Protein AF-A0A9D8GLH8-F1 (afdb_monomer_lite)

Radius of gyration: 14.01 Å; chains: 1; bounding box: 23×40×36 Å

Secondary structure (DSSP, 8-state):
-----SS-SSTT-----HHHHHHHHHHHHHHHHHHH---HHHHHHHHHHHHHHHHHHHTT-HHHHHHHHHHHHHHHHTT-

pLDDT: mean 71.34, std 15.11, range [39.66, 86.25]

Structure (mmCIF, N/CA/C/O backbone):
data_AF-A0A9D8GLH8-F1
#
_entry.id   AF-A0A9D8GLH8-F1
#
loop_
_atom_site.group_PDB
_atom_site.id
_atom_site.type_symbol
_atom_site.label_atom_id
_atom_site.label_alt_id
_atom_site.label_comp_id
_atom_site.label_asym_id
_atom_site.label_entity_id
_atom_site.label_seq_id
_atom_site.pdbx_PDB_ins_code
_atom_site.Cartn_x
_atom_site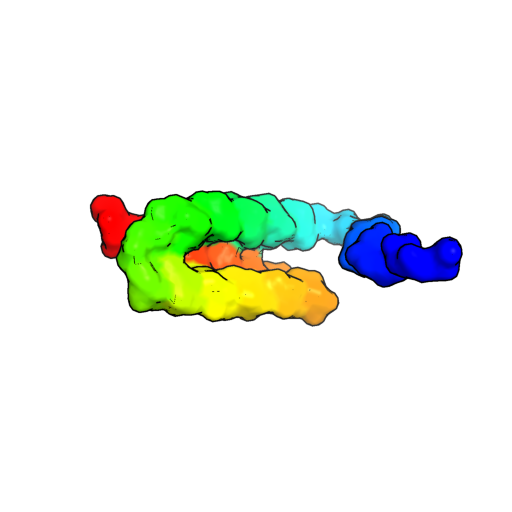.Cartn_y
_atom_site.Cartn_z
_atom_site.occupancy
_atom_site.B_iso_or_equiv
_atom_site.auth_seq_id
_atom_site.auth_comp_id
_atom_site.auth_asym_id
_atom_site.auth_atom_id
_atom_site.pdbx_PDB_model_num
ATOM 1 N N . MET A 1 1 ? -14.766 28.692 -16.967 1.00 42.53 1 MET A N 1
ATOM 2 C CA . MET A 1 1 ? -14.060 27.534 -17.557 1.00 42.53 1 MET A CA 1
ATOM 3 C C . MET A 1 1 ? -12.801 27.250 -16.741 1.00 42.53 1 MET A C 1
ATOM 5 O O . MET A 1 1 ? -11.765 27.845 -16.990 1.00 42.53 1 MET A O 1
ATOM 9 N N . LYS A 1 2 ? -12.898 26.442 -15.687 1.00 46.31 2 LYS A N 1
ATOM 10 C CA . LYS A 1 2 ? -11.769 25.992 -14.856 1.00 46.31 2 LYS A CA 1
ATOM 11 C C . LYS A 1 2 ? -12.142 24.602 -14.343 1.00 46.31 2 LYS A C 1
ATOM 13 O O . LYS A 1 2 ? -13.316 24.371 -14.081 1.00 46.31 2 LYS A O 1
ATOM 18 N N . SER A 1 3 ? -11.152 23.720 -1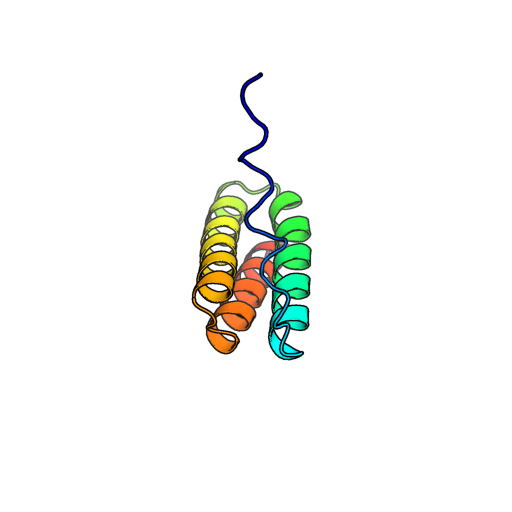4.245 1.00 47.41 3 SER A N 1
ATOM 19 C CA . SER A 1 3 ? -11.254 22.327 -13.765 1.00 47.41 3 SER A CA 1
ATOM 20 C C . SER A 1 3 ? -11.536 21.225 -14.793 1.00 47.41 3 SER A C 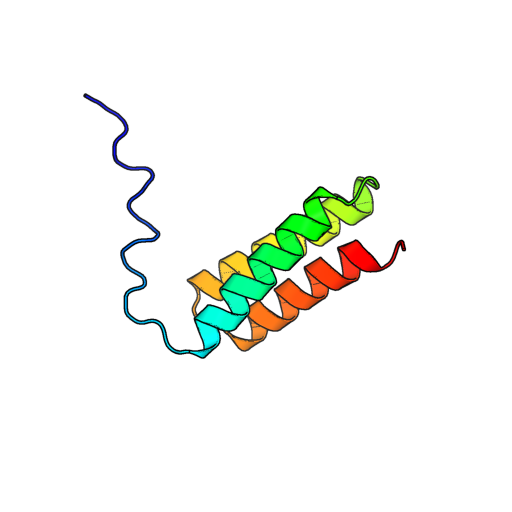1
ATOM 22 O O . SER A 1 3 ? -12.245 20.274 -14.495 1.00 47.41 3 SER A O 1
ATOM 24 N N . LEU A 1 4 ? -10.878 21.274 -15.956 1.00 47.78 4 LEU A N 1
ATOM 25 C CA . LEU A 1 4 ? -10.683 20.091 -16.815 1.00 47.78 4 LEU A CA 1
ATOM 26 C C . LEU A 1 4 ? -9.232 19.562 -16.781 1.00 47.78 4 LEU A C 1
ATOM 28 O O . LEU A 1 4 ? -8.715 19.097 -17.785 1.00 47.78 4 LEU A O 1
ATOM 32 N N . HIS A 1 5 ? -8.542 19.660 -15.637 1.00 46.25 5 HIS A N 1
ATOM 33 C CA . HIS A 1 5 ? -7.127 19.250 -15.525 1.00 46.25 5 HIS A CA 1
ATOM 34 C C . HIS A 1 5 ? -6.855 18.125 -14.512 1.00 46.25 5 HIS A C 1
ATOM 36 O O . HIS A 1 5 ? -5.706 17.740 -14.335 1.00 46.25 5 HIS A O 1
ATOM 42 N N . ALA A 1 6 ? -7.876 17.540 -13.877 1.00 48.97 6 ALA A N 1
ATOM 43 C CA . ALA A 1 6 ? -7.677 16.453 -12.906 1.00 48.97 6 ALA A CA 1
ATOM 44 C C . ALA A 1 6 ? -7.832 15.037 -13.500 1.00 48.97 6 ALA A C 1
ATOM 46 O O . ALA A 1 6 ? -7.760 14.055 -12.770 1.00 48.97 6 ALA A O 1
ATOM 47 N N . LEU A 1 7 ? -8.045 14.919 -14.816 1.00 45.44 7 LEU A N 1
ATOM 48 C CA . LEU A 1 7 ? -8.368 13.651 -15.484 1.00 45.44 7 LEU A CA 1
ATOM 49 C C . LEU A 1 7 ? -7.435 13.361 -16.673 1.00 45.44 7 LEU A C 1
ATOM 51 O O . LEU A 1 7 ? -7.835 12.743 -17.648 1.00 45.44 7 LEU A O 1
ATOM 55 N N . ALA A 1 8 ? -6.191 13.845 -16.619 1.00 45.69 8 ALA A N 1
ATOM 56 C CA . ALA A 1 8 ? -5.197 13.649 -17.682 1.00 45.69 8 ALA A CA 1
ATOM 57 C C . ALA A 1 8 ? -4.007 12.756 -17.274 1.00 45.69 8 ALA A C 1
ATOM 59 O O . ALA A 1 8 ? -3.178 12.428 -18.115 1.00 45.69 8 ALA A O 1
ATOM 60 N N . VAL A 1 9 ? -3.935 12.286 -16.022 1.00 49.91 9 VAL A N 1
ATOM 61 C CA . VAL A 1 9 ? -2.853 11.397 -15.537 1.00 49.91 9 VAL A CA 1
ATOM 62 C C . VAL A 1 9 ? -3.350 9.951 -15.412 1.00 49.91 9 VAL A C 1
ATOM 64 O O . VAL A 1 9 ? -3.153 9.277 -14.414 1.00 49.91 9 VAL A O 1
ATOM 67 N N . LEU A 1 10 ? -4.076 9.469 -16.416 1.00 52.12 10 LEU A N 1
ATOM 68 C CA . LEU A 1 10 ? -4.332 8.028 -16.592 1.00 52.12 10 LEU A CA 1
ATOM 69 C C . LEU A 1 10 ? -4.347 7.617 -18.068 1.00 52.12 10 LEU A C 1
ATOM 71 O O . LEU A 1 10 ? -4.130 6.451 -18.375 1.00 52.12 10 LEU A O 1
ATOM 75 N N . ALA A 1 11 ? -4.521 8.568 -18.991 1.00 49.78 11 ALA A N 1
ATOM 76 C CA . ALA A 1 11 ? -4.524 8.300 -20.429 1.00 49.78 11 ALA A CA 1
ATOM 77 C C . ALA A 1 11 ? -3.115 8.223 -21.060 1.00 49.78 11 ALA A C 1
ATOM 79 O O . ALA A 1 11 ? -2.988 7.828 -22.214 1.00 49.78 11 ALA A O 1
ATOM 80 N N . ALA A 1 12 ? -2.051 8.554 -20.319 1.00 45.69 12 ALA A N 1
ATOM 81 C CA . ALA A 1 12 ? -0.664 8.489 -20.799 1.00 45.69 12 ALA A CA 1
ATOM 82 C C . ALA A 1 12 ? 0.072 7.185 -20.416 1.00 45.69 12 ALA A C 1
ATOM 84 O O . ALA A 1 12 ? 1.292 7.109 -20.527 1.00 45.69 12 ALA A O 1
ATOM 85 N N . ILE A 1 13 ? -0.647 6.143 -19.982 1.00 56.06 13 ILE A N 1
ATOM 86 C CA . ILE A 1 13 ? -0.083 4.810 -19.696 1.00 56.06 13 ILE A CA 1
ATOM 87 C C . ILE A 1 13 ? -0.334 3.875 -20.893 1.00 56.06 13 ILE A C 1
ATOM 89 O O . ILE A 1 13 ? -0.655 2.707 -20.738 1.00 56.06 13 ILE A O 1
ATOM 93 N N . GLY A 1 14 ? -0.217 4.397 -22.118 1.00 44.28 14 GLY A N 1
ATOM 94 C CA . GLY A 1 14 ? -0.356 3.635 -23.367 1.00 44.28 14 GLY A CA 1
ATOM 95 C C . GLY A 1 14 ? 0.832 2.721 -23.697 1.00 44.28 14 GLY A C 1
ATOM 96 O O . GLY A 1 14 ? 0.847 2.106 -24.754 1.00 44.28 14 GLY A O 1
ATOM 97 N N . PHE A 1 15 ? 1.817 2.605 -22.805 1.00 39.66 15 PHE A N 1
ATOM 98 C CA . PHE A 1 15 ? 2.866 1.584 -22.861 1.00 39.66 15 PHE A CA 1
ATOM 99 C C . PHE A 1 15 ? 2.625 0.575 -21.736 1.00 39.66 15 PHE A C 1
ATOM 101 O O . PHE A 1 15 ? 3.374 0.497 -20.764 1.00 39.66 15 PHE A O 1
ATOM 108 N N . VAL A 1 16 ? 1.507 -0.143 -21.836 1.00 45.22 16 VAL A N 1
ATOM 109 C CA . VAL A 1 16 ? 1.157 -1.234 -20.925 1.00 45.22 16 VAL A CA 1
ATOM 110 C C . VAL A 1 16 ? 2.007 -2.438 -21.314 1.00 45.22 16 VAL A C 1
ATOM 112 O O . VAL A 1 16 ? 1.678 -3.174 -22.242 1.00 45.22 16 VAL A O 1
ATOM 115 N N . THR A 1 17 ? 3.124 -2.639 -20.619 1.00 47.88 17 THR A N 1
ATOM 116 C CA . THR A 1 17 ? 3.679 -3.987 -20.503 1.00 47.88 17 THR A CA 1
ATOM 117 C C . THR A 1 17 ? 2.668 -4.843 -19.725 1.00 47.88 17 THR A C 1
ATOM 119 O O . THR A 1 17 ? 2.020 -4.336 -18.803 1.00 47.88 17 THR A O 1
ATOM 122 N N . PRO A 1 18 ? 2.490 -6.128 -20.080 1.00 50.44 18 PRO A N 1
ATOM 123 C CA . PRO A 1 18 ? 1.455 -6.990 -19.500 1.00 50.44 18 PRO A CA 1
ATOM 124 C C . PRO A 1 18 ? 1.521 -7.108 -17.967 1.00 50.44 18 PRO A C 1
ATOM 126 O O . PRO A 1 18 ? 0.498 -7.344 -17.335 1.00 50.44 18 PRO A O 1
ATOM 129 N N . ALA A 1 19 ? 2.677 -6.863 -17.347 1.00 51.41 19 ALA A N 1
ATOM 130 C CA . ALA A 1 19 ? 2.851 -6.987 -15.903 1.00 51.41 19 ALA A CA 1
ATOM 131 C C . ALA A 1 19 ? 2.348 -5.770 -15.070 1.00 51.41 19 ALA A C 1
ATOM 133 O O . ALA A 1 19 ? 2.041 -5.940 -13.886 1.00 51.41 19 ALA A O 1
ATOM 134 N N . PHE A 1 20 ? 2.094 -4.590 -15.667 1.00 56.28 20 PHE A N 1
ATOM 135 C CA . PHE A 1 20 ? 1.386 -3.489 -14.977 1.00 56.28 20 PHE A CA 1
ATOM 136 C C . PHE A 1 20 ? -0.126 -3.684 -14.953 1.00 56.28 20 PHE A C 1
ATOM 138 O O . PHE A 1 20 ? -0.788 -3.142 -14.067 1.00 56.28 20 PHE A O 1
ATOM 145 N N . ALA A 1 21 ? -0.683 -4.434 -15.907 1.00 62.09 21 ALA A N 1
ATOM 146 C CA . ALA A 1 21 ? -2.110 -4.745 -15.934 1.00 62.09 21 ALA A CA 1
ATOM 147 C C . ALA A 1 21 ? -2.505 -5.646 -14.752 1.00 62.09 21 ALA A C 1
ATOM 149 O O . ALA A 1 21 ? -3.538 -5.409 -14.117 1.00 62.09 21 ALA A O 1
ATOM 150 N N . ASP A 1 22 ? -1.646 -6.612 -14.415 1.00 69.50 22 ASP A N 1
ATOM 151 C CA . ASP A 1 22 ? -1.813 -7.458 -13.234 1.00 69.50 22 ASP A CA 1
ATOM 152 C C . ASP A 1 22 ? -1.721 -6.632 -11.949 1.00 69.50 22 ASP A C 1
ATOM 154 O O . ASP A 1 22 ? -2.657 -6.649 -11.150 1.00 69.50 22 ASP A O 1
ATOM 158 N N . CYS A 1 23 ? -0.685 -5.795 -11.782 1.00 71.31 23 CYS A N 1
ATOM 159 C CA . CYS A 1 23 ? -0.606 -4.985 -10.566 1.00 71.31 23 CYS A CA 1
ATOM 160 C C . CYS A 1 23 ? -1.760 -3.971 -10.443 1.00 71.31 23 CYS A C 1
ATOM 162 O O . CYS A 1 23 ? -2.297 -3.773 -9.356 1.00 71.31 23 CYS A O 1
ATOM 164 N N . ALA A 1 24 ? -2.198 -3.347 -11.542 1.00 74.81 24 ALA A N 1
ATOM 165 C CA . ALA A 1 24 ? -3.354 -2.448 -11.524 1.00 74.81 24 ALA A CA 1
ATOM 166 C C . ALA A 1 24 ? -4.631 -3.152 -11.038 1.00 74.81 24 ALA A C 1
ATOM 168 O O . ALA A 1 24 ? -5.455 -2.553 -10.340 1.00 74.81 24 ALA A O 1
ATOM 169 N N . SER A 1 25 ? -4.797 -4.417 -11.427 1.00 78.44 25 SER A N 1
ATOM 170 C CA . SER A 1 25 ? -5.930 -5.250 -11.030 1.00 78.44 25 SER A CA 1
ATOM 171 C C . SER A 1 25 ? -5.833 -5.651 -9.558 1.00 78.44 25 SER A C 1
ATOM 173 O O . SER A 1 25 ? -6.815 -5.505 -8.830 1.00 78.44 25 SER A O 1
ATOM 175 N N . ASP A 1 26 ? -4.646 -6.044 -9.094 1.00 78.94 26 ASP A N 1
ATOM 176 C CA . ASP A 1 26 ? -4.371 -6.373 -7.691 1.00 78.94 26 ASP A CA 1
ATOM 177 C C . ASP A 1 26 ? -4.568 -5.165 -6.765 1.00 78.94 26 ASP A C 1
ATOM 179 O O . ASP A 1 26 ? -5.225 -5.268 -5.732 1.00 78.94 26 ASP A O 1
ATOM 183 N N . VAL A 1 27 ? -4.099 -3.981 -7.170 1.00 81.44 27 VAL A N 1
ATOM 184 C CA . VAL A 1 27 ? -4.318 -2.723 -6.440 1.00 81.44 27 VAL A CA 1
ATOM 185 C C . VAL A 1 27 ? -5.809 -2.411 -6.332 1.00 81.44 27 VAL A C 1
ATOM 187 O O . VAL A 1 27 ? -6.276 -2.054 -5.252 1.00 81.44 27 VAL A O 1
ATOM 190 N N . LYS A 1 28 ? -6.585 -2.579 -7.412 1.00 81.56 28 LYS A N 1
ATOM 191 C CA . LYS A 1 28 ? -8.046 -2.390 -7.379 1.00 81.56 28 LYS A CA 1
ATOM 192 C C . LYS A 1 28 ? -8.748 -3.403 -6.473 1.00 81.56 28 LYS A C 1
ATOM 194 O O . LYS A 1 28 ? -9.662 -3.017 -5.743 1.00 81.56 28 LYS A O 1
ATOM 199 N N . MET A 1 29 ? -8.346 -4.675 -6.500 1.00 83.06 29 MET A N 1
ATOM 200 C CA . MET A 1 29 ? -8.914 -5.699 -5.613 1.00 83.06 29 MET A CA 1
ATOM 201 C C . MET A 1 29 ? -8.571 -5.432 -4.150 1.00 83.06 29 MET A C 1
ATOM 203 O O . MET A 1 29 ? -9.459 -5.476 -3.297 1.00 83.06 29 MET A O 1
ATOM 207 N N . ALA A 1 30 ? -7.311 -5.099 -3.866 1.00 81.62 30 ALA A N 1
ATOM 208 C CA . ALA A 1 30 ? -6.881 -4.674 -2.547 1.00 81.62 30 ALA A CA 1
ATOM 209 C C . ALA A 1 30 ? -7.701 -3.462 -2.090 1.00 81.62 30 ALA A C 1
ATOM 211 O O . ALA A 1 30 ? -8.165 -3.444 -0.960 1.00 81.62 30 ALA A O 1
ATOM 212 N N . GLU A 1 31 ? -7.988 -2.496 -2.966 1.00 82.06 31 GLU A N 1
ATOM 213 C CA . GLU A 1 31 ? -8.718 -1.275 -2.592 1.00 82.06 31 GLU A CA 1
ATOM 214 C C . GLU A 1 31 ? -10.155 -1.588 -2.197 1.00 82.06 31 GLU A C 1
ATOM 216 O O . GLU A 1 31 ? -10.629 -1.142 -1.151 1.00 82.06 31 GLU A O 1
ATOM 221 N N . ALA A 1 32 ? -10.811 -2.454 -2.969 1.00 84.19 32 ALA A N 1
ATOM 222 C CA . ALA A 1 32 ? -12.134 -2.956 -2.641 1.00 84.19 32 ALA A CA 1
ATOM 223 C C . ALA A 1 32 ? -12.158 -3.727 -1.309 1.00 84.19 32 ALA A C 1
ATOM 225 O O . ALA A 1 32 ? -13.132 -3.619 -0.564 1.00 84.19 32 ALA A O 1
ATOM 226 N N . ASN A 1 33 ? -11.110 -4.492 -0.989 1.00 83.00 33 ASN A N 1
ATOM 227 C CA . ASN A 1 33 ? -11.022 -5.240 0.267 1.00 83.00 33 ASN A CA 1
ATOM 228 C C . ASN A 1 33 ? -10.706 -4.328 1.456 1.00 83.00 33 ASN A C 1
ATOM 230 O O . ASN A 1 33 ? -11.398 -4.408 2.466 1.00 83.00 33 ASN A O 1
ATOM 234 N N . VAL A 1 34 ? -9.765 -3.393 1.315 1.00 82.19 34 VAL A N 1
ATOM 235 C CA . VAL A 1 34 ? -9.430 -2.376 2.324 1.00 82.19 34 VAL A CA 1
ATOM 236 C C . VAL A 1 34 ? -10.636 -1.502 2.659 1.00 82.19 34 VAL A C 1
ATOM 238 O O . VAL A 1 34 ? -10.880 -1.201 3.825 1.00 82.19 34 VAL A O 1
ATOM 241 N N . MET A 1 35 ? -11.440 -1.117 1.664 1.00 80.81 35 MET A N 1
ATOM 242 C CA . MET A 1 35 ? -12.663 -0.342 1.896 1.00 80.81 35 MET A CA 1
ATOM 243 C C . MET A 1 35 ? -13.726 -1.109 2.691 1.00 80.81 35 MET A C 1
ATOM 245 O O . MET A 1 35 ? -14.512 -0.476 3.396 1.00 80.81 35 MET A O 1
ATOM 249 N N . LYS A 1 36 ? -13.734 -2.446 2.606 1.00 83.38 36 LYS A N 1
ATOM 250 C CA . LYS A 1 36 ? -14.629 -3.327 3.374 1.00 83.38 36 LYS A CA 1
ATOM 251 C C . LYS A 1 36 ? -14.126 -3.610 4.791 1.00 83.38 36 LYS A C 1
ATOM 253 O O . LYS A 1 36 ? -14.894 -4.128 5.598 1.00 83.38 36 LYS A O 1
ATOM 258 N N . VAL A 1 37 ? -12.875 -3.272 5.113 1.00 81.44 37 VAL A N 1
ATOM 259 C CA . VAL A 1 37 ? -12.349 -3.396 6.477 1.00 81.44 37 VAL A CA 1
ATOM 260 C C . VAL A 1 37 ? -13.060 -2.390 7.381 1.00 81.44 37 VAL A C 1
ATOM 262 O O . VAL A 1 37 ? -13.015 -1.180 7.159 1.00 81.44 37 VAL A O 1
ATOM 265 N N . THR A 1 38 ? -13.712 -2.899 8.422 1.00 79.62 38 THR A N 1
ATOM 266 C CA . THR A 1 38 ? -14.403 -2.102 9.446 1.00 79.62 38 THR A CA 1
ATOM 267 C C . THR A 1 38 ? -13.475 -1.673 10.583 1.00 79.62 38 THR A C 1
ATOM 269 O O . THR A 1 38 ? -13.724 -0.662 11.236 1.00 79.62 38 THR A O 1
ATOM 272 N N . ASP A 1 39 ? -12.379 -2.401 10.797 1.00 83.44 39 ASP A N 1
ATOM 273 C CA . ASP A 1 39 ? -11.363 -2.075 11.794 1.00 83.44 39 ASP A CA 1
ATOM 274 C C . ASP A 1 39 ? -10.469 -0.924 11.312 1.00 83.44 39 ASP A C 1
ATOM 276 O O . ASP A 1 39 ? -9.725 -1.066 10.341 1.00 83.44 39 ASP A O 1
ATOM 280 N N . MET A 1 40 ? -10.534 0.230 11.984 1.00 79.12 40 MET A N 1
ATOM 281 C CA . MET A 1 40 ? -9.803 1.423 11.544 1.00 79.12 40 MET A CA 1
ATOM 282 C C . MET A 1 40 ? -8.283 1.233 11.527 1.00 79.12 40 MET A C 1
ATOM 284 O O . MET A 1 40 ? -7.645 1.708 10.594 1.00 79.12 40 MET A O 1
ATOM 288 N N . LYS A 1 41 ? -7.694 0.505 12.486 1.00 81.81 41 LYS A N 1
ATOM 289 C CA . LYS A 1 41 ? -6.239 0.270 12.507 1.00 81.81 41 LYS A CA 1
ATOM 290 C C . LYS A 1 41 ? -5.807 -0.611 11.342 1.00 81.81 41 LYS A C 1
ATOM 292 O O . LYS A 1 41 ? -4.818 -0.314 10.675 1.00 81.81 41 LYS A O 1
ATOM 297 N N . THR A 1 42 ? -6.554 -1.680 11.084 1.00 82.50 42 THR A N 1
ATOM 298 C CA . THR A 1 42 ? -6.294 -2.564 9.945 1.00 82.50 42 THR A CA 1
ATOM 299 C C . THR A 1 42 ? -6.510 -1.834 8.620 1.00 82.50 42 THR A C 1
ATOM 301 O O . THR A 1 42 ? -5.684 -1.946 7.720 1.00 82.50 42 THR A O 1
ATOM 304 N N . LYS A 1 43 ? -7.569 -1.025 8.513 1.00 81.69 43 LYS A N 1
ATOM 305 C CA . LYS A 1 43 ? -7.863 -0.217 7.325 1.00 81.69 43 LYS A CA 1
ATOM 306 C C . LYS A 1 43 ? -6.769 0.807 7.040 1.00 81.69 43 LYS A C 1
ATOM 308 O O . LYS A 1 43 ? -6.396 0.982 5.885 1.00 81.69 43 LYS A O 1
ATOM 313 N N . GLU A 1 44 ? -6.243 1.466 8.068 1.00 84.94 44 GLU A N 1
ATOM 314 C CA . GLU A 1 44 ? -5.183 2.465 7.927 1.00 84.94 44 GLU A CA 1
ATOM 315 C C . GLU A 1 44 ? -3.853 1.826 7.494 1.00 84.94 44 GLU A C 1
ATOM 317 O O . GLU A 1 44 ? -3.219 2.306 6.553 1.00 84.94 44 GLU A O 1
ATOM 322 N N . MET A 1 45 ? -3.474 0.687 8.093 1.00 82.56 45 MET A N 1
ATOM 323 C CA . MET A 1 45 ? -2.306 -0.091 7.653 1.00 82.56 45 MET A CA 1
ATOM 324 C C . MET A 1 45 ? -2.462 -0.567 6.211 1.00 82.56 45 MET A C 1
ATOM 326 O O . MET A 1 45 ? -1.574 -0.362 5.386 1.00 82.56 45 MET A O 1
ATOM 330 N N . ALA A 1 46 ? -3.618 -1.134 5.879 1.00 82.62 46 ALA A N 1
ATOM 331 C CA . ALA A 1 46 ? -3.860 -1.653 4.550 1.00 82.62 46 ALA A CA 1
ATOM 332 C C . ALA A 1 46 ? -3.958 -0.531 3.495 1.00 82.62 46 ALA A C 1
ATOM 334 O O . ALA A 1 46 ? -3.463 -0.701 2.387 1.00 82.62 46 ALA A O 1
ATOM 335 N N . MET A 1 47 ? -4.480 0.657 3.836 1.00 83.38 47 MET A N 1
ATOM 336 C CA . MET A 1 47 ? -4.414 1.844 2.968 1.00 83.38 47 MET A CA 1
ATOM 337 C C . MET A 1 47 ? -2.983 2.340 2.745 1.00 83.38 47 MET A C 1
ATOM 339 O O . MET A 1 47 ? -2.672 2.819 1.653 1.00 83.38 47 MET A O 1
ATOM 343 N N . LYS A 1 48 ? -2.113 2.251 3.756 1.00 86.25 48 LYS A N 1
ATOM 344 C CA . LYS A 1 48 ? -0.706 2.651 3.642 1.00 86.25 48 LYS A CA 1
ATOM 345 C C . LYS A 1 48 ? 0.052 1.741 2.673 1.00 86.25 48 LYS A C 1
ATOM 347 O O . LYS A 1 48 ? 0.740 2.242 1.785 1.00 86.25 48 LYS A O 1
ATOM 352 N N . GLU A 1 49 ? -0.159 0.431 2.776 1.00 85.62 49 GLU A N 1
ATOM 353 C CA . GLU A 1 49 ? 0.357 -0.559 1.820 1.00 85.62 49 GLU A CA 1
ATOM 354 C C . GLU A 1 49 ? -0.197 -0.318 0.406 1.00 85.62 49 GLU A C 1
ATOM 356 O O . GLU A 1 49 ? 0.538 -0.340 -0.580 1.00 85.62 49 GLU A O 1
ATOM 361 N N . LEU A 1 50 ? -1.480 0.033 0.295 1.00 82.69 50 LEU A N 1
ATOM 362 C CA . LEU A 1 50 ? -2.117 0.323 -0.988 1.00 82.69 50 LEU A CA 1
ATOM 363 C C . LEU A 1 50 ? -1.558 1.582 -1.661 1.00 82.69 50 LEU A C 1
ATOM 365 O O . LEU A 1 50 ? -1.373 1.616 -2.878 1.00 82.69 50 LEU A O 1
ATOM 369 N N . GLN A 1 51 ? -1.239 2.614 -0.877 1.00 84.44 51 GLN A N 1
ATOM 370 C CA . GLN A 1 51 ? -0.527 3.788 -1.379 1.00 84.44 51 GLN A CA 1
ATOM 371 C C . GLN A 1 51 ? 0.885 3.438 -1.852 1.00 84.44 51 GLN A C 1
ATOM 373 O O . GLN A 1 51 ? 1.311 3.953 -2.886 1.00 84.44 51 GLN A O 1
ATOM 378 N N . MET A 1 52 ? 1.594 2.546 -1.153 1.00 83.44 52 MET A N 1
ATOM 379 C CA . MET A 1 52 ? 2.894 2.054 -1.618 1.00 83.44 52 MET A CA 1
ATOM 380 C C . MET A 1 52 ? 2.769 1.271 -2.925 1.00 83.44 52 MET A C 1
ATOM 382 O O . MET A 1 52 ? 3.576 1.487 -3.824 1.00 83.44 52 MET A O 1
ATOM 386 N N . ALA A 1 53 ? 1.720 0.465 -3.090 1.00 81.56 53 ALA A N 1
ATOM 387 C CA . ALA A 1 53 ? 1.442 -0.236 -4.340 1.00 81.56 53 ALA A CA 1
ATOM 388 C C . ALA A 1 53 ? 1.147 0.735 -5.497 1.00 81.56 53 ALA A C 1
ATOM 390 O O . ALA A 1 53 ? 1.740 0.617 -6.567 1.00 81.56 53 ALA A O 1
ATOM 391 N N . LYS A 1 54 ? 0.313 1.764 -5.276 1.00 80.19 54 LYS A N 1
ATOM 392 C CA . LYS A 1 54 ? 0.049 2.824 -6.272 1.00 80.19 54 LYS A CA 1
ATOM 393 C C . LYS A 1 54 ? 1.303 3.617 -6.631 1.00 80.19 54 LYS A C 1
ATOM 395 O O . LYS A 1 54 ? 1.496 3.969 -7.792 1.00 80.19 54 LYS A O 1
ATOM 400 N N . LYS A 1 55 ? 2.162 3.897 -5.650 1.00 82.00 55 LYS A N 1
ATOM 401 C CA . LYS A 1 55 ? 3.430 4.591 -5.880 1.00 82.00 55 LYS A CA 1
ATOM 402 C C . LYS A 1 55 ? 4.406 3.712 -6.662 1.00 82.00 55 LYS A C 1
ATOM 404 O O . LYS A 1 55 ? 4.936 4.158 -7.667 1.00 82.00 55 LYS A O 1
ATOM 409 N N . ALA A 1 56 ? 4.545 2.440 -6.296 1.00 81.88 56 ALA A N 1
ATOM 410 C CA . ALA A 1 56 ? 5.338 1.471 -7.047 1.00 81.88 56 ALA A CA 1
ATOM 411 C C . ALA A 1 56 ? 4.814 1.271 -8.481 1.00 81.88 56 ALA A C 1
ATOM 413 O O . ALA A 1 56 ? 5.608 1.105 -9.403 1.00 81.88 56 ALA A O 1
ATOM 414 N N . MET A 1 57 ? 3.497 1.363 -8.696 1.00 77.06 57 MET A N 1
ATOM 415 C CA . MET A 1 57 ? 2.897 1.391 -10.032 1.00 77.06 57 MET A CA 1
ATOM 416 C C . MET A 1 57 ? 3.361 2.614 -10.844 1.00 77.06 57 MET A C 1
ATOM 418 O O . MET A 1 57 ? 3.724 2.475 -12.009 1.00 77.06 57 MET A O 1
ATOM 422 N N . MET A 1 58 ? 3.384 3.802 -10.228 1.00 75.38 58 MET A N 1
ATOM 423 C CA . MET A 1 58 ? 3.850 5.051 -10.854 1.00 75.38 58 MET A CA 1
ATOM 424 C C . MET A 1 58 ? 5.359 5.028 -11.145 1.00 75.38 58 MET A C 1
ATOM 426 O O . MET A 1 58 ? 5.785 5.416 -12.229 1.00 75.38 58 MET A O 1
ATOM 430 N N . ASP A 1 59 ? 6.157 4.520 -10.203 1.00 80.44 59 ASP A N 1
ATOM 431 C CA . ASP A 1 59 ? 7.619 4.373 -10.290 1.00 80.44 59 ASP A CA 1
ATOM 432 C C . ASP A 1 59 ? 8.065 3.206 -11.191 1.00 80.44 59 ASP A C 1
ATOM 434 O O . ASP A 1 59 ? 9.247 2.878 -11.279 1.00 80.44 59 ASP A O 1
ATOM 438 N N . LYS A 1 60 ? 7.116 2.558 -11.867 1.00 73.50 60 LYS A N 1
ATOM 439 C CA . LYS A 1 60 ? 7.327 1.393 -12.720 1.00 73.50 60 LYS A CA 1
ATOM 440 C C . LYS A 1 60 ? 8.038 0.208 -12.037 1.00 73.50 60 LYS A C 1
ATOM 442 O O . LYS A 1 60 ? 8.765 -0.551 -12.677 1.00 73.50 60 LYS A O 1
AT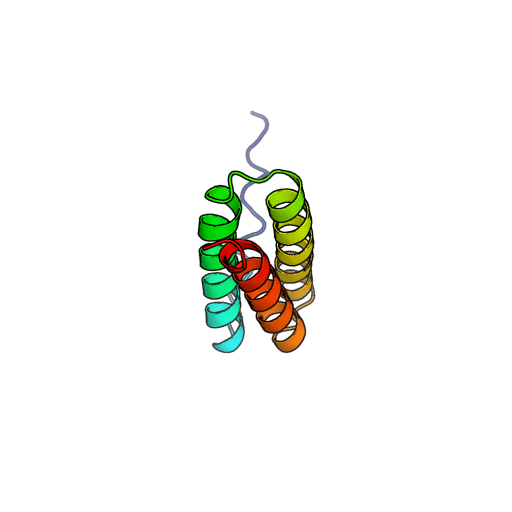OM 447 N N . LYS A 1 61 ? 7.795 0.005 -10.744 1.00 79.06 61 LYS A N 1
ATOM 448 C CA . LYS A 1 61 ? 8.344 -1.099 -9.949 1.00 79.06 61 LYS A CA 1
ATOM 449 C C . LYS A 1 61 ? 7.328 -2.224 -9.765 1.00 79.06 61 LYS A C 1
ATOM 451 O O . LYS A 1 61 ? 6.703 -2.342 -8.714 1.00 79.06 61 LYS A O 1
ATOM 456 N N . GLU A 1 62 ? 7.185 -3.083 -10.770 1.00 72.06 62 GLU A N 1
ATOM 457 C CA . GLU A 1 62 ? 6.156 -4.141 -10.810 1.00 72.06 62 GLU A CA 1
ATOM 458 C C . GLU A 1 62 ? 6.229 -5.119 -9.627 1.00 72.06 62 GLU A C 1
ATOM 460 O O . GLU A 1 62 ? 5.212 -5.402 -8.996 1.00 72.06 62 GLU A O 1
ATOM 465 N N . ALA A 1 63 ? 7.428 -5.584 -9.265 1.00 79.50 63 ALA A N 1
ATOM 466 C CA . ALA A 1 63 ? 7.609 -6.509 -8.144 1.00 79.50 63 ALA A CA 1
ATOM 467 C C . ALA A 1 63 ? 7.215 -5.884 -6.792 1.00 79.50 63 ALA A C 1
ATOM 469 O O . ALA A 1 63 ? 6.592 -6.541 -5.958 1.00 79.50 63 ALA A O 1
ATOM 470 N N . GLU A 1 64 ? 7.545 -4.605 -6.580 1.00 80.69 64 GLU A N 1
ATOM 471 C CA . GLU A 1 64 ? 7.146 -3.881 -5.366 1.00 80.69 64 GLU A CA 1
ATOM 472 C C . GLU A 1 64 ? 5.646 -3.574 -5.375 1.00 80.69 64 GLU A C 1
ATOM 474 O O . GLU A 1 64 ? 4.994 -3.674 -4.340 1.00 80.69 64 GLU A O 1
ATOM 479 N N . CYS A 1 65 ? 5.089 -3.279 -6.550 1.00 80.00 65 CYS A N 1
ATOM 480 C CA . CYS A 1 65 ? 3.670 -3.031 -6.758 1.00 80.00 65 CYS A CA 1
ATOM 481 C C . CYS A 1 65 ? 2.832 -4.262 -6.385 1.00 80.00 65 CYS A C 1
ATOM 483 O O . CYS A 1 65 ? 1.949 -4.159 -5.534 1.00 80.00 65 CYS A O 1
ATOM 485 N N . MET A 1 66 ? 3.151 -5.440 -6.935 1.0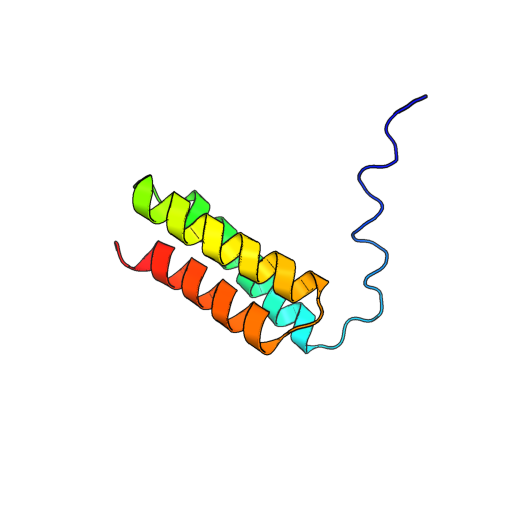0 80.88 66 MET A N 1
ATOM 486 C CA . MET A 1 66 ? 2.448 -6.684 -6.595 1.00 80.88 66 MET A CA 1
ATOM 487 C C . MET A 1 66 ? 2.623 -7.058 -5.125 1.00 80.88 66 MET A C 1
ATOM 489 O O . MET A 1 66 ? 1.667 -7.466 -4.470 1.00 80.88 66 MET A O 1
ATOM 493 N N . LYS A 1 67 ? 3.835 -6.911 -4.580 1.00 84.38 67 LYS A N 1
ATOM 494 C CA . LYS A 1 67 ? 4.110 -7.235 -3.177 1.00 84.38 67 LYS A CA 1
ATOM 495 C C . LYS A 1 67 ? 3.304 -6.345 -2.229 1.00 84.38 67 LYS A C 1
ATOM 497 O O . LYS A 1 67 ? 2.677 -6.869 -1.314 1.00 84.38 67 LYS A O 1
ATOM 502 N N . ALA A 1 68 ? 3.281 -5.036 -2.470 1.00 82.56 68 ALA A N 1
ATOM 503 C CA . ALA A 1 68 ? 2.527 -4.082 -1.663 1.00 82.56 68 ALA A CA 1
ATOM 504 C C . ALA A 1 68 ? 1.007 -4.241 -1.845 1.00 82.56 68 ALA A C 1
ATOM 506 O O . ALA A 1 68 ? 0.265 -4.164 -0.871 1.00 82.56 68 ALA A O 1
ATOM 507 N N . ALA A 1 69 ? 0.526 -4.534 -3.060 1.00 81.62 69 ALA A N 1
ATOM 508 C CA . ALA A 1 69 ? -0.891 -4.815 -3.300 1.00 81.62 69 ALA A CA 1
ATOM 509 C C . ALA A 1 69 ? -1.339 -6.095 -2.579 1.00 81.62 69 ALA A C 1
ATOM 511 O O . ALA A 1 69 ? -2.371 -6.100 -1.907 1.00 81.62 69 ALA A O 1
ATOM 512 N N . LYS A 1 70 ? -0.515 -7.148 -2.629 1.00 83.94 70 LYS A N 1
ATOM 513 C CA . LYS A 1 70 ? -0.743 -8.385 -1.883 1.00 83.94 70 LYS A CA 1
ATOM 514 C C . LYS A 1 70 ? -0.715 -8.149 -0.376 1.00 83.94 70 LYS A C 1
ATOM 516 O O . LYS A 1 70 ? -1.598 -8.649 0.302 1.00 83.94 70 LYS A O 1
ATOM 521 N N . MET A 1 71 ? 0.228 -7.362 0.146 1.00 84.19 71 MET A N 1
ATOM 522 C CA . MET A 1 71 ? 0.274 -6.999 1.571 1.00 84.19 71 MET A CA 1
ATOM 523 C C . MET A 1 71 ? -0.940 -6.171 2.002 1.00 84.19 71 MET A C 1
ATOM 525 O O . MET A 1 71 ? -1.491 -6.423 3.067 1.00 84.19 71 MET A O 1
ATOM 529 N N . ALA A 1 72 ? -1.406 -5.234 1.174 1.00 82.00 72 ALA A N 1
ATOM 530 C CA . ALA A 1 72 ? -2.630 -4.475 1.431 1.00 82.00 72 ALA A CA 1
ATOM 531 C C . ALA A 1 72 ? -3.866 -5.387 1.469 1.00 82.00 72 ALA A C 1
ATOM 533 O O . ALA A 1 72 ? -4.737 -5.233 2.324 1.00 82.00 72 ALA A O 1
ATOM 534 N N . ASN A 1 73 ? -3.934 -6.353 0.553 1.00 82.75 73 ASN A N 1
ATOM 535 C CA . ASN A 1 73 ? -5.012 -7.330 0.493 1.00 82.75 73 ASN A CA 1
ATOM 536 C C . ASN A 1 73 ? -4.967 -8.293 1.692 1.00 82.75 73 ASN A C 1
ATOM 538 O O . ASN A 1 73 ? -5.972 -8.486 2.365 1.00 82.75 73 ASN A O 1
ATOM 542 N N . ASP A 1 74 ? -3.790 -8.816 2.022 1.00 84.75 74 ASP A N 1
ATOM 543 C CA . ASP A 1 74 ? -3.567 -9.714 3.155 1.00 84.75 74 ASP A CA 1
ATOM 544 C C . ASP A 1 74 ? -3.861 -9.014 4.488 1.00 84.75 74 ASP A C 1
ATOM 546 O O . ASP A 1 74 ? -4.620 -9.530 5.299 1.00 84.75 74 ASP A O 1
ATOM 550 N N . ALA A 1 75 ? -3.409 -7.768 4.664 1.00 82.44 75 ALA A N 1
ATOM 551 C CA . ALA A 1 75 ? -3.768 -6.942 5.814 1.00 82.44 75 ALA A CA 1
ATOM 552 C C . ALA A 1 75 ? -5.287 -6.726 5.912 1.00 82.44 75 ALA A C 1
ATOM 554 O O . ALA A 1 75 ? -5.838 -6.756 7.010 1.00 82.44 75 ALA A O 1
ATOM 555 N N . ALA A 1 76 ? -5.982 -6.55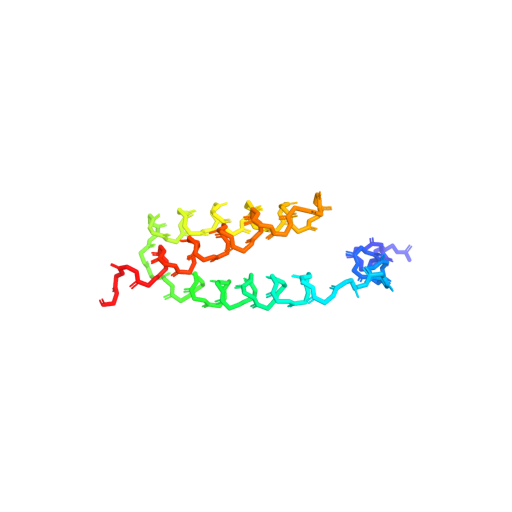5 4.782 1.00 77.62 76 ALA A N 1
ATOM 556 C CA . ALA A 1 76 ? -7.440 -6.452 4.754 1.00 77.62 76 ALA A CA 1
ATOM 557 C C . ALA A 1 76 ? -8.160 -7.786 5.030 1.00 77.62 76 ALA A C 1
ATOM 559 O O . ALA A 1 76 ? -9.284 -7.778 5.532 1.00 77.62 76 ALA A O 1
ATOM 560 N N . MET A 1 77 ? -7.531 -8.921 4.710 1.00 73.81 77 MET A N 1
ATOM 561 C CA . MET A 1 77 ? -8.086 -10.269 4.868 1.00 73.81 77 MET A CA 1
ATOM 562 C C . MET A 1 77 ? -7.696 -10.963 6.183 1.00 73.81 77 MET A C 1
ATOM 564 O O . MET A 1 77 ? -8.416 -11.860 6.608 1.00 73.81 77 MET A O 1
ATOM 568 N N . MET A 1 78 ? -6.641 -10.524 6.878 1.00 64.00 78 MET A N 1
ATOM 569 C CA . MET A 1 78 ? -6.136 -11.086 8.147 1.00 64.00 78 MET A CA 1
ATOM 570 C C . MET A 1 78 ? -7.127 -11.018 9.327 1.00 64.00 78 MET A C 1
ATOM 572 O O . MET A 1 78 ? -6.814 -11.472 10.426 1.00 64.00 78 MET A O 1
ATOM 576 N N . LYS A 1 79 ? -8.323 -10.450 9.127 1.00 50.78 79 LYS A N 1
ATOM 577 C CA . LYS A 1 79 ? -9.416 -10.406 10.111 1.00 50.78 79 LYS A CA 1
ATOM 578 C C . LYS A 1 79 ? -10.715 -11.079 9.638 1.00 50.78 79 LYS A C 1
ATOM 580 O O . LYS A 1 79 ? -11.782 -10.727 10.141 1.00 50.78 79 LYS A O 1
ATOM 585 N N . LYS A 1 80 ? -10.655 -11.998 8.671 1.00 45.03 80 LYS A N 1
ATOM 586 C CA . LYS A 1 80 ? -11.767 -12.924 8.408 1.00 45.03 80 LYS A CA 1
ATOM 587 C C . LYS A 1 80 ? -11.641 -14.203 9.217 1.00 45.03 80 LYS A C 1
ATOM 589 O O . LYS A 1 80 ? -10.503 -14.695 9.350 1.00 45.03 80 LYS A O 1
#

Foldseek 3Di:
DDPPPPPPVPVPVVVDDVLLVVLVVLLVLLVVLLVVQPDPVLSVVLVVLSVQLVVCSVVVNSVSNNVSSVVSNCSSVVVD

Sequence (80 aa):
MKSLHALAVLAAIGFVTPAFADCASDVKMAEANVMKVTDMKTKEMAMKELQMAKKAMMDKKEAECMKAAKMANDAAMMKK